Protein AF-D2ZY44-F1 (afdb_monomer_lite)

pLDDT: mean 78.14, std 12.69, range [35.56, 92.19]

Secondary structure (DSSP, 8-state):
-PPP------PPPTTS-EESS-----TTSPPPB-TTSPBPEEEEEEEGGGT-TTS-TTEEEEEEE---TT-TTHHHHHHHS---HHHHEEEEEEETTGGG---

Organism: Neisseria mucosa (strain ATCC 25996 / DSM 4631 / NCTC 10774 / M26) (NCBI:txid546266)

Structure (mmCIF, N/CA/C/O backbone):
data_AF-D2ZY44-F1
#
_entry.id   AF-D2ZY44-F1
#
loop_
_atom_site.group_PDB
_atom_site.id
_atom_site.type_symbol
_atom_site.label_atom_id
_atom_site.label_alt_id
_atom_site.label_comp_id
_atom_site.label_asym_id
_atom_site.label_entity_id
_atom_site.label_seq_id
_atom_site.pdbx_PDB_ins_code
_atom_site.Cartn_x
_atom_site.Cartn_y
_atom_site.Cartn_z
_atom_site.occupancy
_atom_site.B_iso_or_equiv
_atom_site.auth_seq_id
_atom_site.auth_comp_id
_atom_site.auth_asym_id
_atom_site.auth_atom_id
_atom_site.pdbx_PDB_model_num
ATOM 1 N N . MET A 1 1 ? -31.486 -26.803 -2.484 1.00 47.78 1 MET A N 1
ATOM 2 C CA . MET A 1 1 ? -31.717 -25.404 -2.073 1.00 47.78 1 MET A CA 1
ATOM 3 C C . MET A 1 1 ? -30.447 -24.632 -2.369 1.00 47.78 1 MET A C 1
ATOM 5 O O . MET A 1 1 ? -29.440 -24.906 -1.734 1.00 47.78 1 MET A O 1
ATOM 9 N N . LEU A 1 2 ? -30.467 -23.766 -3.380 1.00 55.38 2 LEU A N 1
ATOM 10 C CA . LEU A 1 2 ? -29.414 -22.769 -3.581 1.00 55.38 2 LEU A CA 1
ATOM 11 C C . LEU A 1 2 ? -29.755 -21.606 -2.644 1.00 55.38 2 LEU A C 1
ATOM 13 O O . LEU A 1 2 ? -30.884 -21.123 -2.687 1.00 55.38 2 LEU A O 1
ATOM 17 N N . GLY A 1 3 ? -28.847 -21.259 -1.729 1.00 65.81 3 GLY A N 1
ATOM 18 C CA . GLY A 1 3 ? -29.058 -20.163 -0.780 1.00 65.81 3 GLY A CA 1
ATOM 19 C C . GLY A 1 3 ? -29.281 -18.839 -1.511 1.00 65.81 3 GLY A C 1
ATOM 20 O O . GLY A 1 3 ? -28.721 -18.630 -2.587 1.00 65.81 3 GLY A O 1
ATOM 21 N N . GLU A 1 4 ? -30.120 -17.965 -0.951 1.00 70.94 4 GLU A N 1
ATOM 22 C CA . GLU A 1 4 ? -30.347 -16.627 -1.503 1.00 70.94 4 GLU A CA 1
ATOM 23 C C . GLU A 1 4 ? -29.030 -15.846 -1.579 1.00 70.94 4 GLU A C 1
ATOM 25 O O . GLU A 1 4 ? -28.325 -15.682 -0.581 1.00 70.94 4 GLU A O 1
ATOM 30 N N . LEU A 1 5 ? -28.707 -15.349 -2.774 1.00 67.12 5 LEU A N 1
ATOM 31 C CA . LEU A 1 5 ? -27.595 -14.432 -2.982 1.00 67.12 5 LEU A CA 1
ATOM 32 C C . LEU A 1 5 ? -28.062 -13.023 -2.601 1.00 67.12 5 LEU A C 1
ATOM 34 O O . LEU A 1 5 ? -28.961 -12.474 -3.238 1.00 67.12 5 LEU A O 1
ATOM 38 N N . LYS A 1 6 ? -27.460 -12.435 -1.566 1.00 68.88 6 LYS A N 1
ATOM 39 C CA . LYS A 1 6 ? -27.778 -11.078 -1.114 1.00 68.88 6 LYS A CA 1
ATOM 40 C C . LYS A 1 6 ? -26.642 -10.138 -1.505 1.00 68.88 6 LYS A C 1
ATOM 42 O O . LYS A 1 6 ? -25.538 -10.263 -0.984 1.00 68.88 6 LYS A O 1
ATOM 47 N N . ILE A 1 7 ? -26.912 -9.220 -2.431 1.00 69.44 7 I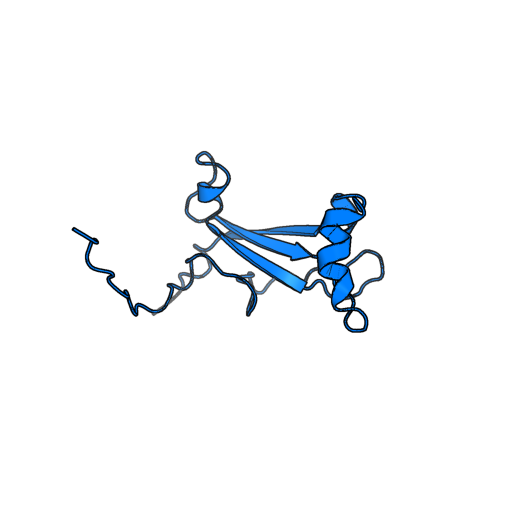LE 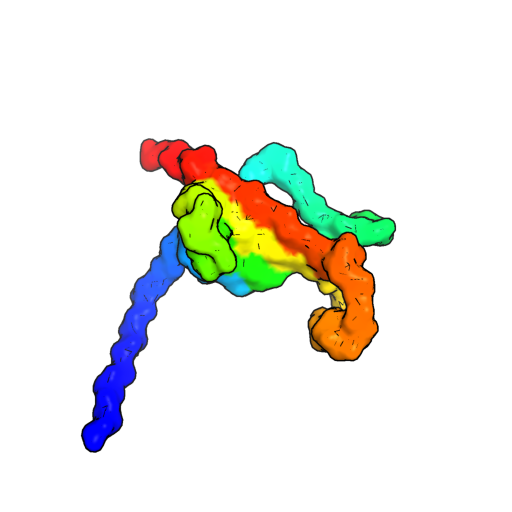A N 1
ATOM 48 C CA . ILE A 1 7 ? -25.993 -8.123 -2.747 1.00 69.44 7 ILE A CA 1
ATOM 49 C C . ILE A 1 7 ? -26.176 -7.067 -1.658 1.00 69.44 7 ILE A C 1
ATOM 51 O O . ILE A 1 7 ? -27.274 -6.538 -1.483 1.00 69.44 7 ILE A O 1
ATOM 55 N N . ILE A 1 8 ? -25.118 -6.808 -0.898 1.00 62.84 8 ILE A N 1
ATOM 56 C CA . ILE A 1 8 ? -25.072 -5.732 0.090 1.00 62.84 8 ILE A CA 1
ATOM 57 C C . ILE A 1 8 ? -24.446 -4.541 -0.637 1.00 62.84 8 ILE A C 1
ATOM 59 O O . ILE A 1 8 ? -23.231 -4.478 -0.787 1.00 62.84 8 ILE A O 1
ATOM 63 N N . ASP A 1 9 ? -25.286 -3.661 -1.182 1.00 59.50 9 ASP A N 1
ATOM 64 C CA . ASP A 1 9 ? -24.862 -2.419 -1.847 1.00 59.50 9 ASP A CA 1
ATOM 65 C C . ASP A 1 9 ? -24.613 -1.328 -0.792 1.00 59.50 9 ASP A C 1
ATOM 67 O O . ASP A 1 9 ? -25.330 -0.333 -0.692 1.00 59.50 9 ASP A O 1
ATOM 71 N N . GLU A 1 10 ? -23.647 -1.583 0.090 1.00 66.69 10 GLU A N 1
ATOM 72 C CA . GLU A 1 10 ? -23.169 -0.621 1.080 1.00 66.69 10 GLU A CA 1
ATOM 73 C C . GLU A 1 10 ? -21.802 -0.102 0.626 1.00 66.69 10 GLU A C 1
ATOM 75 O O . GLU A 1 10 ? -20.895 -0.878 0.317 1.00 66.69 10 GLU A O 1
ATOM 80 N N . PHE A 1 11 ? -21.649 1.224 0.558 1.00 64.44 11 PHE A N 1
ATOM 81 C CA . PHE A 1 11 ? -20.346 1.822 0.285 1.00 64.44 11 PHE A CA 1
ATOM 82 C C . PHE A 1 11 ? -19.374 1.446 1.400 1.00 64.44 11 PHE A C 1
ATOM 84 O O . PHE A 1 11 ? -19.671 1.654 2.576 1.00 64.44 11 PHE A O 1
ATOM 91 N N . ALA A 1 12 ? -18.204 0.948 1.004 1.00 61.91 12 ALA A N 1
ATOM 92 C CA . ALA A 1 12 ? -17.126 0.623 1.922 1.00 61.91 12 ALA A CA 1
ATOM 93 C C . ALA A 1 12 ? -16.780 1.838 2.804 1.00 61.91 12 ALA A C 1
ATOM 95 O O . ALA A 1 12 ? -16.569 2.949 2.296 1.00 61.91 12 ALA A O 1
ATOM 96 N N . ASP A 1 13 ? -16.710 1.635 4.119 1.00 68.00 13 ASP A N 1
ATOM 97 C CA . ASP A 1 13 ? -16.272 2.652 5.069 1.00 68.00 13 ASP A CA 1
ATOM 98 C C . ASP A 1 13 ? -14.839 3.104 4.714 1.00 68.00 13 ASP A C 1
ATOM 100 O O . ASP A 1 13 ? -14.054 2.441 4.020 1.00 68.00 13 ASP A O 1
ATOM 104 N N . LYS A 1 14 ? -14.451 4.280 5.203 1.00 65.12 14 LYS A N 1
ATOM 105 C CA . LYS A 1 14 ? -13.115 4.853 5.041 1.00 65.12 14 LYS A CA 1
ATOM 106 C C . LYS A 1 14 ? -12.004 3.867 5.430 1.00 65.12 14 LYS A C 1
ATOM 108 O O . LYS A 1 14 ? -10.915 3.937 4.866 1.00 65.12 14 LYS A O 1
ATOM 113 N N . PHE A 1 15 ? -12.299 2.954 6.353 1.00 69.50 15 PHE A N 1
ATOM 114 C CA . PHE A 1 15 ? -11.357 2.001 6.939 1.00 69.50 15 PHE A CA 1
ATOM 115 C C . PHE A 1 15 ? -11.610 0.548 6.536 1.00 69.50 15 PHE A C 1
ATOM 117 O O . PHE A 1 15 ? -10.973 -0.349 7.087 1.00 69.50 15 PHE A O 1
ATOM 124 N N . ASP A 1 16 ? -12.501 0.312 5.578 1.00 76.56 16 ASP A N 1
ATOM 125 C CA . ASP A 1 16 ? -12.655 -1.012 4.996 1.00 76.56 16 ASP A CA 1
ATOM 126 C C . ASP A 1 16 ? -11.433 -1.384 4.161 1.00 76.56 16 ASP A C 1
ATOM 128 O O . ASP A 1 16 ? -10.570 -0.561 3.837 1.00 76.56 16 ASP A O 1
ATOM 132 N N . PHE A 1 17 ? -11.358 -2.665 3.829 1.00 81.50 17 PHE A N 1
ATOM 133 C CA . PHE A 1 17 ? -10.403 -3.185 2.870 1.00 81.50 17 PHE A CA 1
ATOM 134 C C . PHE A 1 17 ? -10.472 -2.409 1.545 1.00 81.50 17 PHE A C 1
ATOM 136 O O . PHE A 1 17 ? -11.554 -2.150 1.016 1.00 81.50 17 PHE A O 1
ATOM 143 N N . ARG A 1 18 ? -9.311 -2.048 0.998 1.00 81.06 18 ARG A N 1
ATOM 144 C CA . ARG A 1 18 ? -9.172 -1.302 -0.255 1.00 81.06 18 ARG A CA 1
ATOM 145 C C . ARG A 1 18 ? -8.173 -2.000 -1.156 1.00 81.06 18 ARG A C 1
ATOM 147 O O . ARG A 1 18 ? -7.095 -2.374 -0.714 1.00 81.06 18 ARG A O 1
ATOM 154 N N . MET A 1 19 ? -8.513 -2.124 -2.428 1.00 82.12 19 MET A N 1
ATOM 155 C CA . MET A 1 19 ? -7.581 -2.512 -3.481 1.00 82.12 19 MET A CA 1
ATOM 156 C C . MET A 1 19 ? -7.613 -1.426 -4.534 1.00 82.12 19 MET A C 1
ATOM 158 O O . MET A 1 19 ? -8.695 -1.085 -5.016 1.00 82.12 19 MET A O 1
ATOM 162 N N . PHE A 1 20 ? -6.439 -0.900 -4.875 1.00 75.06 20 PHE A N 1
ATOM 163 C CA . PHE A 1 20 ? -6.295 0.253 -5.761 1.00 75.06 20 PHE A CA 1
ATOM 164 C C . PHE A 1 20 ? -7.039 1.516 -5.258 1.00 75.06 20 PHE A C 1
ATOM 166 O O . PHE A 1 20 ? -7.715 1.521 -4.226 1.00 75.06 20 PHE A O 1
ATOM 173 N N . GLY A 1 21 ? -6.876 2.637 -5.965 1.00 75.56 21 GLY A N 1
ATOM 174 C CA . GLY A 1 21 ? -7.446 3.930 -5.568 1.00 75.56 21 GLY A CA 1
ATOM 175 C C . GLY A 1 21 ? -6.575 4.707 -4.566 1.00 75.56 21 GLY A C 1
ATOM 176 O O . GLY A 1 21 ? -5.359 4.517 -4.532 1.00 75.56 21 GLY A O 1
ATOM 177 N N . PRO A 1 22 ? -7.151 5.644 -3.787 1.00 78.00 22 PRO A N 1
ATOM 178 C CA . PRO A 1 22 ? -6.371 6.490 -2.891 1.00 78.00 22 PRO A CA 1
ATOM 179 C C . PRO A 1 22 ? -5.930 5.726 -1.636 1.00 78.00 22 PRO A C 1
ATOM 181 O O . PRO A 1 22 ? -6.766 5.213 -0.886 1.00 78.00 22 PRO A O 1
ATOM 184 N N . ALA A 1 23 ? -4.620 5.719 -1.384 1.00 84.81 23 ALA A N 1
ATOM 185 C CA . ALA A 1 23 ? -4.044 5.198 -0.150 1.00 84.81 23 ALA A CA 1
ATOM 186 C C . ALA A 1 23 ? -4.474 6.043 1.060 1.00 84.81 23 ALA A C 1
ATOM 188 O O . ALA A 1 23 ? -4.603 7.269 0.973 1.00 84.81 23 ALA A O 1
ATOM 189 N N . LEU A 1 24 ? -4.665 5.394 2.210 1.00 82.50 24 LEU A N 1
ATOM 190 C CA . LEU A 1 24 ? -4.995 6.080 3.454 1.00 82.50 24 LEU A CA 1
ATOM 191 C C . LEU A 1 24 ? -3.702 6.434 4.189 1.00 82.50 24 LEU A C 1
ATOM 193 O O . LEU A 1 24 ? -3.265 5.701 5.072 1.00 82.50 24 LEU A O 1
ATOM 197 N N . LEU A 1 25 ? -3.095 7.553 3.797 1.00 83.31 25 LEU A N 1
ATOM 198 C CA . LEU A 1 25 ? -1.859 8.064 4.385 1.00 83.31 25 LEU A CA 1
ATOM 199 C C . LEU A 1 25 ? -2.113 9.327 5.214 1.00 83.31 25 LEU A C 1
ATOM 201 O O . LEU A 1 25 ? -2.996 10.135 4.911 1.00 83.31 25 LEU A O 1
ATOM 205 N N . GLU A 1 26 ? -1.312 9.513 6.259 1.00 81.31 26 GLU A N 1
ATOM 206 C CA . GLU A 1 26 ? -1.264 10.768 7.008 1.00 81.31 26 GLU A CA 1
ATOM 207 C C . GLU A 1 26 ? -0.603 11.864 6.159 1.00 81.31 26 GLU A C 1
ATOM 209 O O . GLU A 1 26 ? 0.271 11.586 5.343 1.00 81.31 26 GLU A O 1
ATOM 214 N N . LYS A 1 27 ? -1.003 13.130 6.347 1.00 78.81 27 LYS A N 1
ATOM 215 C CA . LYS A 1 27 ? -0.545 14.255 5.502 1.00 78.81 27 LYS A CA 1
ATOM 216 C C . LYS A 1 27 ? 0.974 14.462 5.495 1.00 78.81 27 LYS A C 1
ATOM 218 O O . LYS A 1 27 ? 1.489 15.073 4.568 1.00 78.81 27 LYS A O 1
ATOM 223 N N . GLU A 1 28 ? 1.657 14.010 6.540 1.00 83.62 28 GLU A N 1
ATOM 224 C CA . GLU A 1 28 ? 3.102 14.172 6.726 1.00 83.62 28 GLU A CA 1
ATOM 225 C C . GLU A 1 28 ? 3.911 13.023 6.101 1.00 83.62 28 GLU A C 1
ATOM 227 O O . GLU A 1 28 ? 5.138 13.084 6.045 1.00 83.62 28 GLU A O 1
ATOM 232 N N . VAL A 1 29 ? 3.238 11.976 5.611 1.00 85.44 29 VAL A N 1
ATOM 233 C CA . VAL A 1 29 ? 3.880 10.811 5.005 1.00 85.44 29 VAL A CA 1
ATOM 234 C C . VAL A 1 29 ? 4.116 11.072 3.521 1.00 85.44 29 VAL A C 1
ATOM 236 O O . VAL A 1 29 ? 3.177 11.250 2.744 1.00 85.44 29 VAL A O 1
ATOM 239 N N . ASN A 1 30 ? 5.388 11.067 3.120 1.00 89.62 30 ASN A N 1
ATOM 240 C CA . ASN A 1 30 ? 5.762 11.127 1.710 1.00 89.62 30 ASN A CA 1
ATOM 241 C C . ASN A 1 30 ? 5.283 9.873 0.974 1.00 89.62 30 ASN A C 1
ATOM 243 O O . ASN A 1 30 ? 5.331 8.766 1.515 1.00 89.62 30 ASN A O 1
ATOM 247 N N . TRP A 1 31 ? 4.869 10.048 -0.281 1.00 91.56 31 TRP A N 1
ATOM 248 C CA . TRP A 1 31 ? 4.512 8.917 -1.131 1.00 91.56 31 TRP A CA 1
ATOM 249 C C . TRP A 1 31 ? 5.727 7.991 -1.328 1.00 91.56 31 TRP A C 1
ATOM 251 O O . TRP A 1 31 ? 6.819 8.504 -1.599 1.00 91.56 31 TRP A O 1
ATOM 261 N N . PRO A 1 32 ? 5.580 6.659 -1.199 1.00 91.69 32 PRO A N 1
ATOM 262 C CA . PRO A 1 32 ? 6.696 5.733 -1.371 1.00 91.69 32 PRO A CA 1
ATOM 263 C C . PRO A 1 32 ? 7.281 5.785 -2.778 1.00 91.69 32 PRO A C 1
ATOM 265 O O . PRO A 1 32 ? 6.547 5.881 -3.764 1.00 91.69 32 PRO A O 1
ATOM 268 N N . VAL A 1 33 ? 8.602 5.665 -2.863 1.00 90.81 33 VAL A N 1
ATOM 269 C CA . VAL A 1 33 ? 9.338 5.555 -4.124 1.00 90.81 33 VAL A CA 1
ATOM 270 C C . VAL A 1 33 ? 10.180 4.283 -4.134 1.00 90.81 33 VAL A C 1
ATOM 272 O O . VAL A 1 33 ? 10.613 3.815 -3.080 1.00 90.81 33 VAL A O 1
ATOM 275 N N . ASP A 1 34 ? 10.389 3.722 -5.319 1.00 87.06 34 ASP A N 1
ATOM 276 C CA . ASP A 1 34 ? 11.253 2.569 -5.537 1.00 87.06 34 ASP A CA 1
ATOM 277 C C . ASP A 1 34 ? 12.747 2.942 -5.428 1.00 87.06 34 ASP A C 1
ATOM 279 O O . ASP A 1 34 ? 13.128 4.085 -5.156 1.00 87.06 34 ASP A O 1
ATOM 283 N N . TYR A 1 35 ? 13.624 1.965 -5.663 1.00 83.62 35 TYR A N 1
ATOM 284 C CA . TYR A 1 35 ? 15.076 2.160 -5.610 1.00 83.62 35 TYR A CA 1
ATOM 285 C C . TYR A 1 35 ? 15.628 3.109 -6.692 1.00 83.62 35 TYR A C 1
ATOM 287 O O . TYR A 1 35 ? 16.757 3.582 -6.559 1.00 83.62 35 TYR A O 1
ATOM 295 N N . ASN A 1 36 ? 14.857 3.392 -7.743 1.00 85.44 36 ASN A N 1
ATOM 296 C CA . ASN A 1 36 ? 15.187 4.352 -8.795 1.00 85.44 36 ASN A CA 1
ATOM 297 C C . ASN A 1 36 ? 14.582 5.741 -8.528 1.00 85.44 36 ASN A C 1
ATOM 299 O O . ASN A 1 36 ? 14.836 6.671 -9.292 1.00 85.44 36 ASN A O 1
ATOM 303 N N . GLY A 1 37 ? 13.793 5.899 -7.461 1.00 87.31 37 GLY A N 1
ATOM 304 C CA . GLY A 1 37 ? 13.070 7.130 -7.153 1.00 87.31 37 GLY A CA 1
ATOM 305 C C . GLY A 1 37 ? 11.726 7.268 -7.877 1.00 87.31 37 GLY A C 1
ATOM 306 O O . GLY A 1 37 ? 11.128 8.343 -7.817 1.00 87.31 37 GLY A O 1
ATOM 307 N N . ASN A 1 38 ? 11.229 6.217 -8.533 1.00 87.62 38 ASN A N 1
ATOM 308 C CA . ASN A 1 38 ? 9.910 6.232 -9.161 1.00 87.62 38 ASN A CA 1
ATOM 309 C C . ASN A 1 38 ? 8.812 6.032 -8.108 1.00 87.62 38 ASN A C 1
ATOM 311 O O . ASN A 1 38 ? 8.976 5.194 -7.221 1.00 87.62 38 ASN A O 1
ATOM 315 N N . PRO A 1 39 ? 7.672 6.738 -8.193 1.00 89.12 39 PRO A N 1
ATOM 316 C CA . PRO A 1 39 ? 6.540 6.509 -7.301 1.00 89.12 39 PRO A CA 1
ATOM 317 C C . PRO A 1 39 ? 6.055 5.056 -7.344 1.00 89.12 39 PRO A C 1
ATOM 319 O O . PRO A 1 39 ? 5.840 4.496 -8.414 1.00 89.12 39 PRO A O 1
ATOM 322 N N . MET A 1 40 ? 5.832 4.458 -6.175 1.00 90.31 40 MET A N 1
ATOM 323 C CA . MET A 1 40 ? 5.261 3.114 -6.081 1.00 90.31 40 MET A CA 1
ATOM 324 C C . MET A 1 40 ? 3.738 3.148 -6.254 1.00 90.31 40 MET A C 1
ATOM 326 O O . MET A 1 40 ? 3.072 4.121 -5.888 1.00 90.31 40 MET A O 1
ATOM 330 N N . LEU A 1 41 ? 3.169 2.057 -6.760 1.00 89.31 41 LEU A N 1
ATOM 331 C CA . LEU A 1 41 ? 1.729 1.879 -6.901 1.00 89.31 41 LEU A CA 1
ATOM 332 C C . LEU A 1 41 ? 1.119 1.437 -5.568 1.00 89.31 41 LEU A C 1
ATOM 334 O O . LEU A 1 41 ? 1.587 0.482 -4.952 1.00 89.31 41 LEU A O 1
ATOM 338 N N . PHE A 1 42 ? 0.034 2.085 -5.141 1.00 91.31 42 PHE A N 1
ATOM 339 C CA . PHE A 1 42 ? -0.778 1.571 -4.040 1.00 91.31 42 PHE A CA 1
ATOM 340 C C . PHE A 1 42 ? -1.508 0.302 -4.486 1.00 91.31 42 PHE A C 1
ATOM 342 O O . PHE A 1 42 ? -2.348 0.344 -5.387 1.00 91.31 42 PHE A O 1
ATOM 349 N N . PHE A 1 43 ? -1.191 -0.818 -3.842 1.00 89.75 43 PHE A N 1
ATOM 350 C CA . PHE A 1 43 ? -1.752 -2.115 -4.191 1.00 89.75 43 PHE A CA 1
ATOM 351 C C . PHE A 1 43 ? -2.985 -2.423 -3.345 1.00 89.75 43 PHE A C 1
ATOM 353 O O . PHE A 1 43 ? -4.079 -2.641 -3.869 1.00 89.75 43 PHE A O 1
ATOM 360 N N . ILE A 1 44 ? -2.817 -2.409 -2.022 1.00 91.38 44 ILE A N 1
ATOM 361 C CA . ILE A 1 44 ? -3.842 -2.868 -1.087 1.00 91.38 44 ILE A CA 1
ATOM 362 C C . ILE A 1 44 ? -3.725 -2.147 0.255 1.00 91.38 44 ILE A C 1
ATOM 364 O O . ILE A 1 44 ? -2.632 -1.852 0.738 1.00 91.38 44 ILE A O 1
ATOM 368 N N . GLY A 1 45 ? -4.874 -1.866 0.855 1.00 91.12 45 GLY A N 1
ATOM 369 C CA . GLY A 1 45 ? -5.030 -1.253 2.161 1.00 91.12 45 GLY A CA 1
ATOM 370 C C . GLY A 1 45 ? -5.958 -2.098 3.019 1.00 91.12 45 GLY A C 1
ATOM 371 O O . GLY A 1 45 ? -7.009 -2.536 2.551 1.00 91.12 45 GLY A O 1
ATOM 372 N N . LEU A 1 46 ? -5.587 -2.349 4.270 1.00 90.88 46 LEU A N 1
ATOM 373 C CA . LEU A 1 46 ? -6.412 -3.139 5.174 1.00 90.88 46 LEU A CA 1
ATOM 374 C C . LEU A 1 46 ? -6.145 -2.822 6.647 1.00 90.88 46 LEU A C 1
ATOM 376 O O . LEU A 1 46 ? -5.020 -2.469 7.002 1.00 90.88 46 LEU A O 1
ATOM 380 N N . PRO A 1 47 ? -7.136 -3.008 7.535 1.00 89.31 47 PRO A N 1
ATOM 381 C CA . PRO A 1 47 ? -6.906 -2.967 8.974 1.00 89.31 47 PRO A CA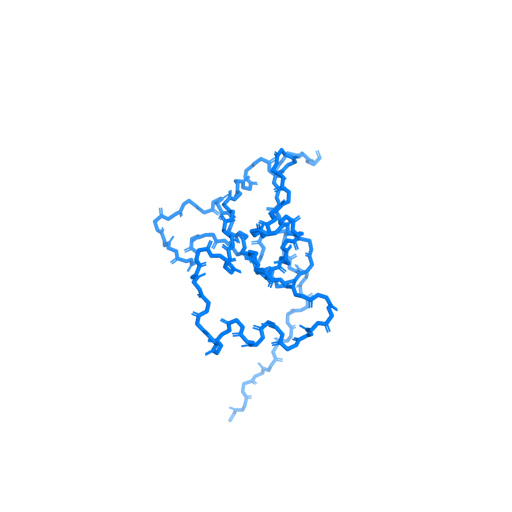 1
ATOM 382 C C . PRO A 1 47 ? -5.789 -3.936 9.386 1.00 89.31 47 PRO A C 1
ATOM 384 O O . PRO A 1 47 ? -5.815 -5.122 9.050 1.00 89.31 47 PRO A O 1
ATOM 387 N N . ALA A 1 48 ? -4.791 -3.440 10.118 1.00 89.19 48 ALA A N 1
ATOM 388 C CA . ALA A 1 48 ? -3.594 -4.209 10.455 1.00 89.19 48 ALA A CA 1
ATOM 389 C C . ALA A 1 48 ? -3.913 -5.421 11.348 1.00 89.19 48 ALA A C 1
ATOM 391 O O . ALA A 1 48 ? -3.250 -6.455 11.266 1.00 89.19 48 ALA A O 1
ATOM 392 N N . ASN A 1 49 ? -4.980 -5.331 12.144 1.00 86.00 49 ASN A N 1
ATOM 393 C CA . ASN A 1 49 ? -5.463 -6.421 12.987 1.00 86.00 49 ASN A CA 1
ATOM 394 C C . ASN A 1 49 ? -5.981 -7.642 12.196 1.00 86.00 49 ASN A C 1
ATOM 396 O O . ASN A 1 49 ? -6.108 -8.723 12.775 1.00 86.00 49 ASN A O 1
ATOM 400 N N . LEU A 1 50 ? -6.260 -7.502 10.891 1.00 86.56 50 LEU A N 1
ATOM 401 C CA . LEU A 1 50 ? -6.555 -8.636 10.005 1.00 86.56 50 LEU A CA 1
ATOM 402 C C . LEU A 1 50 ? -5.297 -9.444 9.657 1.00 86.56 50 LEU A C 1
ATOM 404 O O . LEU A 1 50 ? -5.401 -10.644 9.418 1.00 86.56 50 LEU A O 1
ATOM 408 N N . LEU A 1 51 ? -4.123 -8.803 9.646 1.00 86.00 51 LEU A N 1
ATOM 409 C CA . LEU A 1 51 ? -2.833 -9.459 9.404 1.00 86.00 51 LEU A CA 1
ATOM 410 C C . LEU A 1 51 ? -2.288 -10.102 10.681 1.00 86.00 51 LEU A C 1
ATOM 412 O O . LEU A 1 51 ? -1.776 -11.218 10.651 1.00 86.00 51 LEU A O 1
ATOM 416 N N . ASN A 1 52 ? -2.408 -9.405 11.812 1.00 84.75 52 ASN A N 1
ATOM 417 C CA . ASN A 1 52 ? -2.012 -9.917 13.116 1.00 84.75 52 ASN A CA 1
ATOM 418 C C . ASN A 1 52 ? -2.920 -9.332 14.206 1.00 84.75 52 ASN A C 1
ATOM 420 O O . ASN A 1 52 ? -2.939 -8.123 14.420 1.00 84.75 52 ASN A O 1
ATOM 424 N N . LYS A 1 53 ? -3.631 -10.202 14.934 1.00 85.62 53 LYS A N 1
ATOM 425 C CA . LYS A 1 53 ? -4.587 -9.821 15.989 1.00 85.62 53 LYS A CA 1
ATOM 426 C C . LYS A 1 53 ? -3.958 -9.081 17.175 1.00 85.62 53 LYS A C 1
ATOM 428 O O . LYS A 1 53 ? -4.695 -8.494 17.959 1.00 85.62 53 LYS A O 1
ATOM 433 N N . GLU A 1 54 ? -2.637 -9.124 17.322 1.00 89.56 54 GLU A N 1
ATOM 434 C CA . GLU A 1 54 ? -1.901 -8.386 18.355 1.00 89.56 54 GLU A CA 1
ATOM 435 C C . GLU A 1 54 ? -1.683 -6.907 17.993 1.00 89.56 54 GLU A C 1
ATOM 437 O O . GLU A 1 54 ? -1.335 -6.107 18.861 1.00 89.56 54 GLU A O 1
ATOM 442 N N . LEU A 1 55 ? -1.888 -6.524 16.728 1.00 85.00 55 LEU A N 1
ATOM 443 C CA . LEU A 1 55 ? -1.766 -5.137 16.277 1.00 85.00 55 LEU A CA 1
ATOM 444 C C . LEU A 1 55 ? -3.009 -4.317 16.662 1.00 85.00 55 LEU A C 1
ATOM 446 O O . LEU A 1 55 ? -4.135 -4.815 16.644 1.00 85.00 55 LEU A O 1
ATOM 450 N N . ASP A 1 56 ? -2.803 -3.036 16.992 1.00 85.19 56 ASP A N 1
ATOM 451 C CA . ASP A 1 56 ? -3.874 -2.098 17.366 1.00 85.19 56 ASP A CA 1
ATOM 452 C C . ASP A 1 56 ? -4.926 -1.997 16.245 1.00 85.19 56 ASP A C 1
ATOM 454 O O . ASP A 1 56 ? -4.598 -1.819 15.071 1.00 85.19 56 ASP A O 1
ATOM 458 N N . ILE A 1 57 ? -6.207 -2.080 16.620 1.00 83.38 57 ILE A N 1
ATOM 459 C CA . ILE A 1 57 ? -7.362 -1.991 15.710 1.00 83.38 57 ILE A CA 1
ATOM 460 C C . ILE A 1 57 ? -7.433 -0.669 14.935 1.00 83.38 57 ILE A C 1
ATOM 462 O O . ILE A 1 57 ? -8.178 -0.564 13.965 1.00 83.38 57 ILE A O 1
ATOM 466 N N . ASN A 1 58 ? -6.700 0.354 15.378 1.00 86.50 58 ASN A N 1
ATOM 467 C CA . ASN A 1 58 ? -6.612 1.647 14.711 1.00 86.50 58 ASN A CA 1
ATOM 468 C C . ASN A 1 58 ? -5.383 1.782 13.803 1.00 86.50 58 ASN A C 1
ATOM 470 O O . ASN A 1 58 ? -5.106 2.878 13.321 1.00 86.50 58 ASN A O 1
ATOM 474 N N . LEU A 1 59 ? -4.630 0.710 13.576 1.00 88.44 59 LEU A N 1
ATOM 475 C CA . LEU A 1 59 ? -3.586 0.708 12.563 1.00 88.44 59 LEU A CA 1
ATOM 476 C C . LEU A 1 59 ? -4.165 0.217 11.243 1.00 88.44 59 LEU A C 1
ATOM 478 O O . LEU A 1 59 ? -4.823 -0.821 11.178 1.00 88.44 59 LEU A O 1
ATOM 482 N N . TYR A 1 60 ? -3.890 0.962 10.181 1.00 89.44 60 TYR A N 1
ATOM 483 C CA . TYR A 1 60 ? -4.226 0.592 8.816 1.00 89.44 60 TYR A CA 1
ATOM 484 C C . TYR A 1 60 ? -2.937 0.348 8.041 1.00 89.44 60 TYR A C 1
ATOM 486 O O . TYR A 1 60 ? -2.033 1.179 8.033 1.00 89.44 60 TYR A O 1
ATOM 494 N N . CYS A 1 61 ? -2.834 -0.827 7.441 1.00 92.19 61 CYS A N 1
ATOM 495 C CA . CYS A 1 61 ? -1.692 -1.260 6.663 1.00 92.19 61 CYS A CA 1
ATOM 496 C C . CYS A 1 61 ? -1.922 -0.884 5.203 1.00 92.19 61 CYS A C 1
ATOM 498 O O . CYS A 1 61 ? -2.850 -1.392 4.580 1.00 92.19 61 CYS A O 1
ATOM 500 N N . ASN A 1 62 ? -1.083 -0.001 4.669 1.00 92.19 62 ASN A N 1
ATOM 501 C CA . ASN A 1 62 ? -1.030 0.330 3.253 1.00 92.19 62 ASN A CA 1
ATOM 502 C C . ASN A 1 62 ? 0.181 -0.371 2.636 1.00 92.19 62 ASN A C 1
ATOM 504 O O . ASN A 1 62 ? 1.304 -0.198 3.110 1.00 92.19 62 ASN A O 1
ATOM 508 N N . ILE A 1 63 ? -0.044 -1.138 1.577 1.00 92.12 63 ILE A N 1
ATOM 509 C CA . ILE A 1 63 ? 0.997 -1.871 0.864 1.00 92.12 63 ILE A CA 1
ATOM 510 C C . ILE A 1 63 ? 1.142 -1.271 -0.530 1.00 92.12 63 ILE A C 1
ATOM 512 O O . ILE A 1 63 ? 0.172 -1.139 -1.282 1.00 92.12 63 ILE A O 1
ATOM 516 N N . PHE A 1 64 ? 2.378 -0.929 -0.861 1.00 91.94 64 PHE A N 1
ATOM 517 C CA . PHE A 1 64 ? 2.786 -0.364 -2.133 1.00 91.94 64 PHE A CA 1
ATOM 518 C C . PHE A 1 64 ? 3.715 -1.334 -2.841 1.00 91.94 64 PHE A C 1
ATOM 520 O O . PHE A 1 64 ? 4.513 -2.007 -2.187 1.00 91.94 64 PHE A O 1
ATOM 527 N N . ILE A 1 65 ? 3.630 -1.382 -4.164 1.00 89.94 65 ILE A N 1
ATOM 528 C CA . ILE A 1 65 ? 4.480 -2.218 -5.010 1.00 89.94 65 ILE A CA 1
ATOM 529 C C . ILE A 1 65 ? 5.172 -1.373 -6.070 1.00 89.94 65 ILE A C 1
ATOM 531 O O . ILE A 1 65 ? 4.663 -0.325 -6.473 1.00 89.94 65 ILE A O 1
ATOM 535 N N . THR A 1 66 ? 6.337 -1.819 -6.526 1.00 88.81 66 THR A N 1
ATOM 536 C CA . THR A 1 66 ? 6.929 -1.266 -7.743 1.00 88.81 66 THR A CA 1
ATOM 537 C C . THR A 1 66 ? 5.983 -1.504 -8.914 1.00 88.81 66 THR A C 1
ATOM 539 O O . THR A 1 66 ? 5.272 -2.507 -8.969 1.00 88.81 66 THR A O 1
ATOM 542 N N . TYR A 1 67 ? 5.940 -0.557 -9.837 1.00 84.25 67 TYR A N 1
ATOM 543 C CA . TYR A 1 67 ? 5.143 -0.674 -11.043 1.00 84.25 67 TYR A CA 1
ATOM 544 C C . TYR A 1 67 ? 5.901 -0.021 -12.185 1.00 84.25 67 TYR A C 1
ATOM 546 O O . TYR A 1 67 ? 6.546 1.010 -11.992 1.00 84.25 67 TYR A O 1
ATOM 554 N N . ASP A 1 68 ? 5.811 -0.636 -13.354 1.00 82.12 68 ASP A N 1
ATOM 555 C CA . ASP A 1 68 ? 6.304 -0.071 -14.593 1.00 82.12 68 ASP A CA 1
ATOM 556 C C . ASP A 1 68 ? 5.095 0.318 -15.447 1.00 82.12 68 ASP A C 1
ATOM 558 O O . ASP A 1 68 ? 4.304 -0.532 -15.847 1.00 82.12 68 ASP A O 1
ATOM 562 N N . HIS A 1 69 ? 4.939 1.618 -15.699 1.00 72.38 69 HIS A N 1
ATOM 563 C CA . HIS A 1 69 ? 3.835 2.148 -16.501 1.00 72.38 69 HIS A CA 1
ATOM 564 C C . HIS A 1 69 ? 3.907 1.724 -17.974 1.00 72.38 69 HIS A C 1
ATOM 566 O O . HIS A 1 69 ? 2.906 1.839 -18.682 1.00 72.38 69 HIS A O 1
ATOM 572 N N . GLU A 1 70 ? 5.076 1.288 -18.448 1.00 78.94 70 GLU A N 1
ATOM 573 C CA . GLU A 1 70 ? 5.275 0.805 -19.815 1.00 78.94 70 GLU A CA 1
ATOM 574 C C . GLU A 1 70 ? 5.104 -0.719 -19.930 1.00 78.94 70 GLU A C 1
ATOM 576 O O . GLU A 1 70 ? 5.030 -1.241 -21.044 1.00 78.94 70 GLU A O 1
ATOM 581 N N . ASP A 1 71 ? 4.990 -1.427 -18.799 1.00 79.62 71 ASP A N 1
ATOM 582 C CA . ASP A 1 71 ? 4.868 -2.882 -18.741 1.00 79.62 71 ASP A CA 1
ATOM 583 C C . ASP A 1 71 ? 3.816 -3.328 -17.714 1.00 79.62 71 ASP A C 1
ATOM 585 O O . ASP A 1 71 ? 4.103 -3.618 -16.552 1.00 79.62 71 ASP A O 1
ATOM 589 N N . ASP A 1 72 ? 2.570 -3.474 -18.168 1.00 70.38 72 ASP A N 1
ATOM 590 C CA . ASP A 1 72 ? 1.486 -4.025 -17.346 1.00 70.38 72 ASP A CA 1
ATOM 591 C C . ASP A 1 72 ? 1.762 -5.471 -16.880 1.00 70.38 72 ASP A C 1
ATOM 593 O O . ASP A 1 72 ? 1.189 -5.918 -15.880 1.00 70.38 72 ASP A O 1
ATOM 597 N N . GLN A 1 73 ? 2.655 -6.211 -17.559 1.00 75.19 73 GLN A N 1
ATOM 598 C CA . GLN A 1 73 ? 3.055 -7.560 -17.150 1.00 75.19 73 GLN A CA 1
ATOM 599 C C . GLN A 1 73 ? 3.965 -7.534 -15.913 1.00 75.19 73 GLN A C 1
ATOM 601 O O . GLN A 1 73 ? 4.036 -8.530 -15.187 1.00 75.19 73 GLN A O 1
ATOM 606 N N . HIS A 1 74 ? 4.578 -6.385 -15.610 1.00 76.44 74 HIS A N 1
ATOM 607 C CA . HIS A 1 74 ? 5.473 -6.190 -14.475 1.00 76.44 74 HIS A CA 1
ATOM 608 C C . HIS A 1 74 ? 4.853 -6.651 -13.153 1.00 76.44 74 HIS A C 1
ATOM 610 O O . HIS A 1 74 ? 5.508 -7.332 -12.370 1.00 76.44 74 HIS A O 1
ATOM 616 N N . ILE A 1 75 ? 3.575 -6.340 -12.903 1.00 75.62 75 ILE A N 1
ATOM 617 C CA . ILE A 1 75 ? 2.901 -6.714 -11.646 1.00 75.62 75 ILE A CA 1
ATOM 618 C C . ILE A 1 75 ? 2.811 -8.239 -11.493 1.00 75.62 75 ILE A C 1
ATOM 620 O O . ILE A 1 75 ? 2.990 -8.757 -10.393 1.00 75.62 75 ILE A O 1
ATOM 624 N N . TYR A 1 76 ? 2.562 -8.965 -12.584 1.00 74.06 76 TYR A N 1
ATOM 625 C CA . TYR A 1 76 ? 2.541 -10.430 -12.574 1.00 74.06 76 TYR A CA 1
ATOM 626 C C . TYR A 1 76 ? 3.957 -11.002 -12.454 1.00 74.06 76 TYR A C 1
ATOM 628 O O . TYR A 1 76 ? 4.197 -11.975 -11.746 1.00 74.06 76 TYR A O 1
ATOM 636 N N . ASP A 1 77 ? 4.934 -10.354 -13.078 1.00 73.81 77 ASP A N 1
ATOM 637 C CA . ASP A 1 77 ? 6.334 -10.737 -12.946 1.00 73.81 77 ASP A CA 1
ATOM 638 C C . ASP A 1 77 ? 6.862 -10.566 -11.514 1.00 73.81 77 ASP A C 1
ATOM 640 O O . ASP A 1 77 ? 7.742 -11.322 -11.099 1.00 73.81 77 ASP A O 1
ATOM 644 N N . LEU A 1 78 ? 6.310 -9.636 -10.723 1.00 73.56 78 LEU A N 1
ATOM 645 C CA . LEU A 1 78 ? 6.642 -9.514 -9.301 1.00 73.56 78 LEU A CA 1
ATOM 646 C C . LEU A 1 78 ? 6.265 -10.767 -8.499 1.00 73.56 78 LEU A C 1
ATOM 648 O O . LEU A 1 78 ? 6.951 -11.065 -7.521 1.00 73.56 78 LEU A O 1
ATOM 652 N N . SER A 1 79 ? 5.219 -11.510 -8.888 1.00 69.75 79 SER A N 1
ATOM 653 C CA . SER A 1 79 ? 4.894 -12.785 -8.233 1.00 69.75 79 SER A CA 1
ATOM 654 C C . SER A 1 79 ? 5.789 -13.922 -8.710 1.00 69.75 79 SER A C 1
ATOM 656 O O . SER A 1 79 ? 6.202 -14.757 -7.905 1.00 69.75 79 SER A O 1
ATOM 658 N N . ASP A 1 80 ? 6.109 -13.942 -10.003 1.00 70.62 80 ASP A N 1
ATOM 659 C CA . ASP A 1 80 ? 6.718 -15.108 -10.646 1.00 70.62 80 ASP A CA 1
ATOM 660 C C . ASP A 1 80 ? 8.250 -15.084 -10.610 1.00 70.62 80 ASP A C 1
ATOM 662 O O . ASP A 1 80 ? 8.894 -16.129 -10.489 1.00 70.62 80 ASP A O 1
ATOM 666 N N . LYS A 1 81 ? 8.862 -13.897 -10.688 1.00 68.81 81 LYS A N 1
ATOM 667 C CA . LYS A 1 81 ? 10.321 -13.738 -10.819 1.00 68.81 81 LYS A CA 1
ATOM 668 C C . LYS A 1 81 ? 11.052 -13.594 -9.483 1.00 68.81 81 LYS A C 1
ATOM 670 O O . LYS A 1 81 ? 12.268 -13.418 -9.483 1.00 68.81 81 LYS A O 1
ATOM 675 N N . ASN A 1 82 ? 10.337 -13.713 -8.361 1.00 59.53 82 ASN A N 1
ATOM 676 C CA . ASN A 1 82 ? 10.860 -13.643 -6.990 1.00 59.53 82 ASN A CA 1
ATOM 677 C C . ASN A 1 82 ? 11.858 -12.476 -6.781 1.00 59.53 82 ASN A C 1
ATOM 679 O O . ASN A 1 82 ? 13.009 -12.705 -6.390 1.00 59.53 82 ASN A O 1
ATOM 683 N N . PRO A 1 83 ? 11.460 -11.226 -7.098 1.00 64.62 83 PRO A N 1
ATOM 684 C CA . PRO A 1 83 ? 12.298 -10.061 -6.843 1.00 64.62 83 PRO A CA 1
ATOM 685 C C . PRO A 1 83 ? 12.621 -9.980 -5.348 1.00 64.62 83 PRO A C 1
ATOM 687 O O . PRO A 1 83 ? 11.822 -10.411 -4.515 1.00 64.62 83 PRO A O 1
ATOM 690 N N . GLU A 1 84 ? 13.784 -9.423 -4.992 1.00 66.88 84 GLU A N 1
ATOM 691 C CA . GLU A 1 84 ? 14.128 -9.218 -3.582 1.00 66.88 84 GLU A CA 1
ATOM 692 C C . GLU A 1 84 ? 12.968 -8.473 -2.877 1.00 66.88 84 GLU A C 1
ATOM 694 O O . GLU A 1 84 ? 12.655 -7.343 -3.266 1.00 66.88 84 GLU A O 1
ATOM 699 N N . PRO A 1 85 ? 12.300 -9.075 -1.869 1.00 63.59 85 PRO A N 1
ATOM 700 C CA . PRO A 1 85 ? 11.019 -8.569 -1.353 1.00 63.59 85 PRO A CA 1
ATOM 701 C C . PRO A 1 85 ? 11.089 -7.147 -0.784 1.00 63.59 85 PRO A C 1
ATOM 703 O O . PRO A 1 85 ? 10.110 -6.403 -0.786 1.00 63.59 85 PRO A O 1
ATOM 706 N N . ASN A 1 86 ? 12.274 -6.771 -0.301 1.00 65.44 86 ASN A N 1
ATOM 707 C CA . ASN A 1 86 ? 12.594 -5.455 0.245 1.00 65.44 86 ASN A CA 1
ATOM 708 C C . ASN A 1 86 ? 12.801 -4.370 -0.828 1.00 65.44 86 ASN A C 1
ATOM 710 O O . ASN A 1 86 ? 12.971 -3.208 -0.471 1.00 65.44 86 ASN A O 1
ATOM 714 N N . LYS A 1 87 ? 12.816 -4.734 -2.115 1.00 71.38 87 LYS A N 1
ATOM 715 C CA . LYS A 1 87 ? 12.950 -3.808 -3.250 1.00 71.38 87 LYS A CA 1
ATOM 716 C C . LYS A 1 87 ? 11.681 -3.689 -4.085 1.00 71.38 87 LYS A C 1
ATOM 718 O O . LYS A 1 87 ? 11.557 -2.726 -4.831 1.00 71.38 87 LYS A O 1
ATOM 723 N N . SER A 1 88 ? 10.762 -4.646 -3.969 1.00 81.75 88 SER A N 1
ATOM 724 C CA . SER A 1 88 ? 9.517 -4.683 -4.741 1.00 81.75 88 SER A CA 1
ATOM 725 C C . SER A 1 88 ? 8.310 -4.131 -3.991 1.00 81.75 88 SER A C 1
ATOM 727 O O . SER A 1 88 ? 7.303 -3.819 -4.621 1.00 81.75 88 SER A O 1
ATOM 729 N N . SER A 1 89 ? 8.383 -4.009 -2.661 1.00 87.31 89 SER A N 1
ATOM 730 C CA . SER A 1 89 ? 7.243 -3.589 -1.850 1.00 87.31 89 SER A CA 1
ATOM 731 C C . SER A 1 89 ? 7.619 -2.669 -0.692 1.00 87.31 89 SER A C 1
ATOM 733 O O . SER A 1 89 ? 8.718 -2.733 -0.142 1.00 87.31 89 SER A O 1
ATOM 735 N N . CYS A 1 90 ? 6.680 -1.807 -0.316 1.00 90.56 90 CYS A N 1
ATOM 736 C CA . CYS A 1 90 ? 6.768 -0.938 0.848 1.00 90.56 90 CYS A CA 1
ATOM 737 C C . CYS A 1 90 ? 5.481 -1.066 1.664 1.00 90.56 90 CYS A C 1
ATOM 739 O O . CYS A 1 90 ? 4.383 -1.054 1.109 1.00 90.56 90 CYS A O 1
ATOM 741 N N . VAL A 1 91 ? 5.613 -1.183 2.985 1.00 91.00 91 VAL A N 1
ATOM 742 C CA . VAL A 1 91 ? 4.480 -1.234 3.910 1.00 91.00 91 VAL A CA 1
ATOM 743 C C . VAL A 1 91 ? 4.508 0.003 4.793 1.00 91.00 91 VAL A C 1
ATOM 745 O O . VAL A 1 91 ? 5.499 0.261 5.474 1.00 91.00 91 VAL A O 1
ATOM 748 N N . ILE A 1 92 ? 3.401 0.739 4.812 1.00 91.56 92 ILE A N 1
ATOM 749 C CA . ILE A 1 92 ? 3.192 1.878 5.701 1.00 91.56 92 ILE A CA 1
ATOM 750 C C . ILE A 1 92 ? 2.023 1.573 6.625 1.00 91.56 92 ILE A C 1
ATOM 752 O O . ILE A 1 92 ? 0.900 1.340 6.177 1.00 91.56 92 ILE A O 1
ATOM 756 N N . LEU A 1 93 ? 2.286 1.622 7.928 1.00 90.31 93 LEU A N 1
ATOM 757 C CA . LEU A 1 93 ? 1.248 1.604 8.950 1.00 90.31 93 LEU A CA 1
ATOM 758 C C . LEU A 1 93 ? 0.805 3.040 9.227 1.00 90.31 93 LEU A C 1
ATOM 760 O O . LEU A 1 93 ? 1.630 3.893 9.544 1.00 90.31 93 LEU A O 1
ATOM 764 N N . SER A 1 94 ? -0.491 3.302 9.110 1.00 87.62 94 SER A N 1
ATOM 765 C CA . SE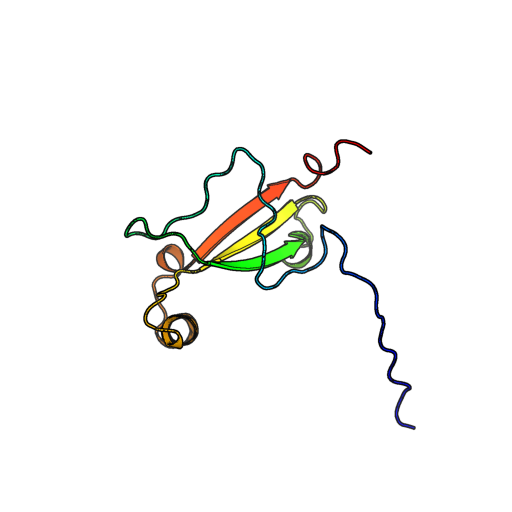R A 1 94 ? -1.095 4.605 9.389 1.00 87.62 94 SER A CA 1
ATOM 766 C C . SER A 1 94 ? -2.018 4.508 10.593 1.00 87.62 94 SER A C 1
ATOM 768 O O . SER A 1 94 ? -2.798 3.558 10.703 1.00 87.62 94 SER A O 1
ATOM 770 N N . ASP A 1 95 ? -1.947 5.486 11.494 1.00 87.44 95 ASP A N 1
ATOM 771 C CA . ASP A 1 95 ? -2.838 5.547 12.643 1.00 87.44 95 ASP A CA 1
ATOM 772 C C . ASP A 1 95 ? -4.122 6.279 12.257 1.00 87.44 95 ASP A C 1
ATOM 774 O O . ASP A 1 95 ? -4.168 7.500 12.081 1.00 87.44 95 ASP A O 1
ATOM 778 N N . ILE A 1 96 ? -5.218 5.534 12.162 1.00 80.94 96 ILE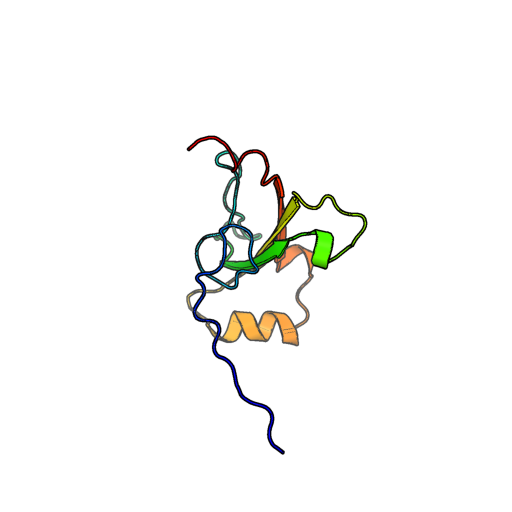 A N 1
ATOM 779 C CA . ILE A 1 96 ? -6.491 6.089 11.708 1.00 80.94 96 ILE A CA 1
ATOM 780 C C . ILE A 1 96 ? -7.228 6.901 12.780 1.00 80.94 96 ILE A C 1
ATOM 782 O O . ILE A 1 96 ? -8.258 7.511 12.481 1.00 80.94 96 ILE A O 1
ATOM 786 N N . ARG A 1 97 ? -6.715 6.985 14.016 1.00 79.56 97 ARG A N 1
ATOM 787 C CA . ARG A 1 97 ? -7.249 7.897 15.046 1.00 79.56 97 ARG A CA 1
ATOM 788 C C . ARG A 1 97 ? -7.049 9.354 14.649 1.00 79.56 97 ARG A C 1
ATOM 790 O O . ARG A 1 97 ? -7.957 10.161 14.845 1.00 79.56 97 ARG A O 1
ATOM 797 N N . SER A 1 98 ? -5.914 9.672 14.027 1.00 64.94 98 SER A N 1
ATOM 798 C CA . SER A 1 98 ? -5.610 11.010 13.496 1.00 64.94 98 SER A CA 1
ATOM 799 C C . SER A 1 98 ? -6.612 11.438 12.410 1.00 64.94 98 SER A C 1
ATOM 801 O O . SER A 1 98 ? -6.953 12.613 12.276 1.00 64.94 98 SER A O 1
ATOM 803 N N . SER A 1 99 ? -7.170 10.458 11.693 1.00 60.16 99 SER A N 1
ATOM 804 C CA . SER A 1 99 ? -8.157 10.637 10.626 1.00 60.16 99 SER A CA 1
ATOM 805 C C . SER A 1 99 ? -9.600 10.824 11.118 1.00 60.16 99 SER A C 1
ATOM 807 O O . SER A 1 99 ? -10.477 11.085 10.291 1.00 60.16 99 SER A O 1
ATOM 809 N N . LYS A 1 100 ? -9.862 10.693 12.431 1.00 54.03 100 LYS A N 1
ATOM 810 C CA . LYS A 1 100 ? -11.189 10.850 13.068 1.00 54.03 100 LYS A CA 1
ATOM 811 C C . LYS A 1 100 ? -11.486 12.284 13.560 1.00 54.03 100 LYS A C 1
ATOM 813 O O . LYS A 1 100 ? -12.460 12.499 14.277 1.00 54.03 100 LYS A O 1
ATOM 818 N N . VAL A 1 101 ? -10.696 13.282 13.160 1.00 38.19 101 VAL A N 1
ATOM 819 C CA . VAL A 1 101 ? 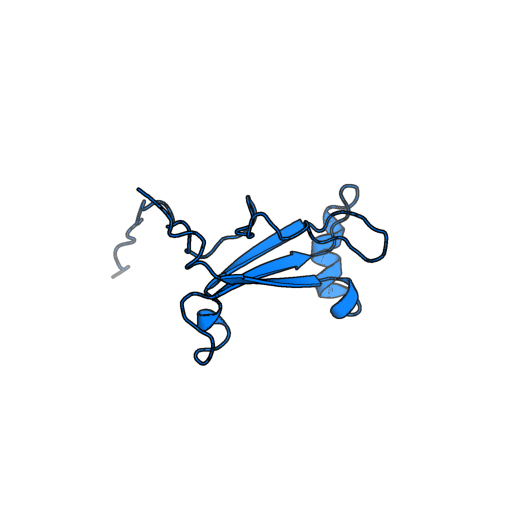-10.884 14.713 13.488 1.00 38.19 101 VAL A CA 1
ATOM 820 C C . VAL A 1 101 ? -11.451 15.429 12.248 1.00 38.19 101 VAL A C 1
ATOM 822 O O . VAL A 1 101 ? -10.790 15.412 11.218 1.00 38.19 101 VAL A O 1
ATOM 825 N N . LYS A 1 102 ? -12.618 16.085 12.180 1.00 37.59 102 LYS A N 1
ATOM 826 C CA . LYS A 1 102 ? -13.789 16.382 13.032 1.00 37.59 102 LYS A CA 1
ATOM 827 C C . LYS A 1 102 ? -15.010 16.374 12.079 1.00 37.59 102 LYS A C 1
ATOM 829 O O . LYS A 1 102 ? -14.844 16.741 10.916 1.00 37.59 102 LYS A O 1
ATOM 834 N N . LYS A 1 103 ? -16.199 15.984 12.558 1.00 35.56 103 LYS A N 1
ATOM 835 C CA . LYS A 1 103 ? -17.471 16.382 11.918 1.00 35.56 103 LYS A CA 1
ATOM 836 C C . LYS A 1 103 ? -17.658 17.894 12.017 1.00 35.56 103 LYS A C 1
ATOM 838 O O . LYS A 1 103 ? -17.198 18.456 13.038 1.00 35.56 103 LYS A O 1
#

Foldseek 3Di:
DPDDDDDDPDPADPAAKDAFDDDPADPPDDADAAPVRHGWGFGIKHQVCVVPVVDDSQKIKTKTFHDDPVDPCVVVCCVVVVPPPVRGMDIDIHGCVVVCPDD

Sequence (103 aa):
MLGELKIIDEFADKFDFRMFGPALLEKEVNWPVDYNGNPMLFFIGLPANLLNKELDINLYCNIFITYDHEDDQHIYDLSDKNPEPNKSSCVILSDIRSSKVKK

Radius of gyration: 16.57 Å; chains: 1; bounding box: 47×42×38 Å